Protein AF-A0A3C0L6I1-F1 (afdb_monomer_lite)

Radius of gyration: 17.75 Å; chains: 1; bounding box: 45×24×47 Å

Sequence (98 aa):
GSLDNAIVVDEYRVLNADGLRHDDEFVRHKILDAIGDLYLLGHSILGEFVGYKSGHTENHALRTALLAQPDAWDVITFGDRQKAPSAYSNLGGLDYAS

Secondary structure (DSSP, 8-state):
--TTT---EETTEE--TT--SSTTHHHHHHHHHHHHHHHTTSS---S----SS--HHHHHHHHHHHHT-GGG------SSGGGS-HHHHTGGG-----

pLDDT: mean 70.42, std 15.92, range [37.53, 92.19]

Foldseek 3Di:
DDVVPDQDDDPPDTPDPVGDPDPCVVVVVQVVVLQVLLCVVVDDDDDDDDDDVDDSVNSVVVVVVCVVCVVVDDDDDDPDLCPDPPVRSPPVVPPPDD

Structure (mmCIF, N/CA/C/O backbone):
data_AF-A0A3C0L6I1-F1
#
_entry.id   AF-A0A3C0L6I1-F1
#
loop_
_atom_site.group_PDB
_atom_site.id
_atom_site.type_symbol
_atom_site.label_atom_id
_atom_site.label_alt_id
_atom_site.label_comp_id
_atom_site.label_asym_id
_atom_site.label_entity_id
_atom_site.label_seq_id
_atom_site.pdbx_PDB_ins_code
_atom_site.Cartn_x
_atom_site.Cartn_y
_atom_site.Cartn_z
_atom_site.occupancy
_atom_site.B_iso_or_equiv
_atom_site.auth_seq_id
_atom_site.auth_comp_id
_atom_site.auth_asym_id
_atom_site.auth_atom_id
_atom_site.pdbx_PDB_model_num
ATOM 1 N N . GLY A 1 1 ? 22.476 8.890 -8.804 1.00 41.75 1 GLY A N 1
ATOM 2 C CA . GLY A 1 1 ? 22.408 7.468 -8.424 1.00 41.75 1 GLY A CA 1
ATOM 3 C C . GLY A 1 1 ? 23.689 6.808 -8.873 1.00 41.75 1 GLY A C 1
ATOM 4 O O . GLY A 1 1 ? 24.093 7.064 -9.997 1.00 41.75 1 GLY A O 1
ATOM 5 N N . SER A 1 2 ? 24.352 6.063 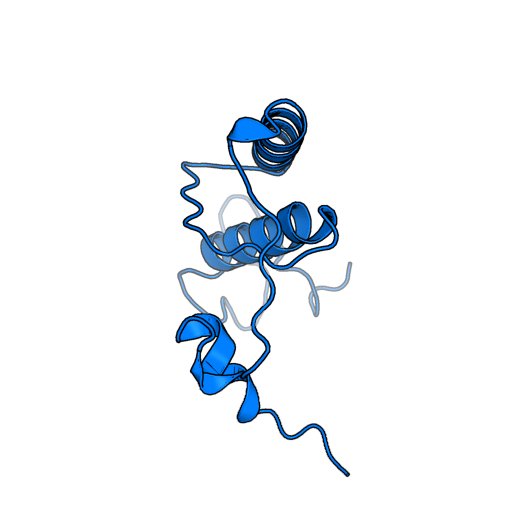-7.988 1.00 38.16 2 SER A N 1
ATOM 6 C CA . SER A 1 2 ? 25.486 5.197 -8.347 1.00 38.16 2 SER A CA 1
ATOM 7 C C . SER A 1 2 ? 24.954 3.856 -8.863 1.00 38.16 2 SER A C 1
ATOM 9 O O . SER A 1 2 ? 23.879 3.433 -8.430 1.00 38.16 2 SER A O 1
ATOM 11 N N . LEU A 1 3 ? 25.725 3.181 -9.721 1.00 44.66 3 LEU A N 1
ATOM 12 C CA . LEU A 1 3 ? 25.500 1.791 -10.148 1.00 44.66 3 LEU A CA 1
ATOM 13 C C . LEU A 1 3 ? 25.484 0.800 -8.966 1.00 44.66 3 LEU A C 1
ATOM 15 O O . LEU A 1 3 ? 24.981 -0.308 -9.105 1.00 44.66 3 LEU A O 1
ATOM 19 N N . ASP A 1 4 ? 25.948 1.220 -7.784 1.00 48.09 4 ASP A N 1
ATOM 20 C CA . ASP A 1 4 ? 25.887 0.416 -6.555 1.00 48.09 4 ASP A CA 1
ATOM 21 C C . ASP A 1 4 ? 24.470 0.302 -5.963 1.00 48.09 4 ASP A C 1
ATOM 23 O O . ASP A 1 4 ? 24.183 -0.643 -5.234 1.00 48.09 4 ASP A O 1
ATOM 27 N N . ASN A 1 5 ? 23.580 1.257 -6.272 1.00 46.31 5 ASN A N 1
ATOM 28 C CA . ASN A 1 5 ? 22.238 1.367 -5.675 1.00 46.31 5 ASN A CA 1
ATOM 29 C C . ASN A 1 5 ? 21.101 1.419 -6.708 1.00 46.31 5 ASN A C 1
ATOM 31 O O . ASN A 1 5 ? 19.941 1.581 -6.331 1.00 46.31 5 ASN A O 1
ATOM 35 N N . ALA A 1 6 ? 21.408 1.333 -8.001 1.00 45.88 6 ALA A N 1
ATOM 36 C CA . ALA A 1 6 ? 20.411 1.393 -9.058 1.00 45.88 6 ALA A CA 1
ATOM 37 C C . ALA A 1 6 ? 20.781 0.426 -10.181 1.00 45.88 6 ALA A C 1
ATOM 39 O O . ALA A 1 6 ? 21.882 0.488 -10.724 1.00 45.88 6 ALA A O 1
ATOM 40 N N . ILE A 1 7 ? 19.838 -0.438 -10.552 1.00 50.97 7 ILE A N 1
ATOM 41 C CA . ILE A 1 7 ? 19.957 -1.263 -11.753 1.00 50.97 7 ILE A CA 1
ATOM 42 C C . ILE A 1 7 ? 19.666 -0.350 -12.934 1.00 50.97 7 ILE A C 1
ATOM 44 O O . ILE A 1 7 ? 18.523 0.045 -13.166 1.00 50.97 7 ILE A O 1
ATOM 48 N N . VAL A 1 8 ? 20.715 0.023 -13.659 1.00 48.81 8 VAL A N 1
ATOM 49 C CA . VAL A 1 8 ? 20.575 0.801 -14.887 1.00 48.81 8 VAL A CA 1
ATOM 50 C C . VAL A 1 8 ? 20.342 -0.180 -16.034 1.00 48.81 8 VAL A C 1
ATOM 52 O O . VAL A 1 8 ? 21.197 -1.013 -16.345 1.00 48.81 8 VAL A O 1
ATOM 55 N N . VAL A 1 9 ? 19.159 -0.100 -16.636 1.00 48.53 9 VAL A N 1
ATOM 56 C CA . VAL A 1 9 ? 18.769 -0.895 -17.806 1.00 48.53 9 VAL A CA 1
ATOM 57 C C . VAL A 1 9 ? 18.760 0.021 -19.019 1.00 48.53 9 VAL A C 1
ATOM 59 O O . VAL A 1 9 ? 18.063 1.033 -19.009 1.00 48.53 9 VAL A O 1
ATOM 62 N N . ASP A 1 10 ? 19.532 -0.333 -20.043 1.00 46.97 10 ASP A N 1
ATOM 63 C CA . ASP A 1 10 ? 19.394 0.219 -21.393 1.00 46.97 10 ASP A CA 1
ATOM 64 C C . ASP A 1 10 ? 18.461 -0.693 -22.212 1.00 46.97 10 ASP A C 1
ATOM 66 O O . ASP A 1 10 ? 18.272 -1.855 -21.842 1.00 46.97 10 ASP A O 1
ATOM 70 N N . GLU A 1 11 ? 17.892 -0.208 -23.320 1.00 48.75 11 GLU A N 1
ATOM 71 C CA . GLU A 1 11 ? 16.803 -0.849 -24.089 1.00 48.75 11 GLU A CA 1
ATOM 72 C C . GLU A 1 11 ? 17.061 -2.315 -24.492 1.00 48.75 11 GLU A C 1
ATOM 74 O O . GLU A 1 11 ? 16.123 -3.029 -24.842 1.00 48.75 11 GLU A O 1
ATOM 79 N N . TYR A 1 12 ? 18.306 -2.796 -24.411 1.00 47.78 12 TYR A N 1
ATOM 80 C CA . TYR A 1 12 ? 18.662 -4.169 -24.760 1.00 47.78 12 TYR A CA 1
ATOM 81 C C . TYR A 1 12 ? 19.600 -4.889 -23.779 1.00 47.78 12 TYR A C 1
ATOM 83 O O . TYR A 1 12 ? 19.848 -6.078 -23.995 1.00 47.78 12 TYR A O 1
ATOM 91 N N . ARG A 1 13 ? 20.151 -4.239 -22.733 1.00 45.59 13 ARG A N 1
ATOM 92 C CA . ARG A 1 13 ? 21.126 -4.867 -21.807 1.00 45.59 13 ARG A CA 1
ATOM 93 C C . ARG A 1 13 ? 21.139 -4.239 -20.406 1.00 45.59 13 ARG A C 1
ATOM 95 O O . ARG A 1 13 ? 21.058 -3.024 -20.249 1.00 45.59 13 ARG A O 1
ATOM 102 N N . VAL A 1 14 ? 21.322 -5.090 -19.393 1.00 53.94 14 VAL A N 1
ATOM 103 C CA . VAL A 1 14 ? 21.647 -4.696 -18.010 1.00 53.94 14 VAL A CA 1
ATOM 104 C C . VAL A 1 14 ? 23.108 -4.234 -17.976 1.00 53.94 14 VAL A C 1
ATOM 106 O O . VAL A 1 14 ? 23.989 -4.981 -18.395 1.00 53.94 14 VAL A O 1
ATOM 109 N N . LEU A 1 15 ? 23.365 -3.002 -17.521 1.00 54.28 15 LEU A N 1
ATOM 110 C CA . LEU A 1 15 ? 24.702 -2.380 -17.539 1.00 54.28 15 LEU A CA 1
ATOM 111 C C . LEU A 1 15 ? 25.571 -2.718 -16.313 1.00 54.28 15 LEU A C 1
ATOM 113 O O . LEU A 1 15 ? 26.731 -2.309 -16.261 1.00 54.28 15 LEU A O 1
ATOM 117 N N . ASN A 1 16 ? 25.047 -3.468 -15.340 1.00 54.09 16 ASN A N 1
ATOM 118 C CA . ASN A 1 16 ? 25.837 -3.924 -14.197 1.00 54.09 16 ASN A CA 1
ATOM 119 C C . ASN A 1 16 ? 26.811 -5.028 -14.627 1.00 54.09 16 ASN A C 1
ATOM 121 O O . ASN A 1 16 ? 26.399 -6.042 -15.191 1.00 54.09 16 ASN A O 1
ATOM 125 N N . ALA A 1 17 ? 28.100 -4.834 -14.329 1.00 52.03 17 ALA A N 1
ATOM 126 C CA . ALA A 1 17 ? 29.178 -5.758 -14.692 1.00 52.03 17 ALA A CA 1
ATOM 127 C C . ALA A 1 17 ? 28.996 -7.175 -14.108 1.00 52.03 17 ALA A C 1
ATOM 129 O O . ALA A 1 17 ? 29.481 -8.136 -14.700 1.00 52.03 17 ALA A O 1
ATOM 130 N N . ASP A 1 18 ? 28.241 -7.298 -13.009 1.00 57.16 18 ASP A N 1
ATOM 131 C CA . ASP A 1 18 ? 27.924 -8.564 -12.333 1.00 57.16 18 ASP A CA 1
ATOM 132 C C . ASP A 1 18 ? 26.571 -9.179 -12.759 1.00 57.16 18 ASP A C 1
ATOM 134 O O . ASP A 1 18 ? 26.175 -10.223 -12.244 1.00 57.16 18 ASP A O 1
ATOM 138 N N . GLY A 1 19 ? 25.848 -8.561 -13.704 1.00 58.59 19 GLY A N 1
ATOM 139 C CA . GLY A 1 19 ? 24.524 -9.018 -14.141 1.00 58.59 19 GLY A CA 1
ATOM 140 C C . GLY A 1 19 ? 23.393 -8.701 -13.151 1.00 58.59 19 GLY A C 1
ATOM 141 O O . GLY A 1 19 ? 23.483 -7.760 -12.360 1.00 58.59 19 GLY A O 1
ATOM 142 N N . LEU A 1 20 ? 22.291 -9.455 -13.239 1.00 56.81 20 LEU A N 1
ATOM 143 C CA . LEU A 1 20 ? 21.172 -9.387 -12.290 1.00 56.81 20 LEU A CA 1
ATOM 144 C C . LEU A 1 20 ? 21.465 -10.278 -11.083 1.00 56.81 20 LEU A C 1
ATOM 146 O O . LEU A 1 20 ? 21.993 -11.379 -11.240 1.00 56.81 20 LEU A O 1
ATOM 150 N N . ARG A 1 21 ? 21.069 -9.848 -9.879 1.00 62.44 21 ARG A N 1
ATOM 151 C CA . ARG A 1 21 ? 21.168 -10.722 -8.696 1.00 62.44 21 ARG A CA 1
ATOM 152 C C . ARG A 1 21 ? 20.158 -11.864 -8.774 1.00 62.44 21 ARG A C 1
ATOM 154 O O . ARG A 1 21 ? 20.421 -12.928 -8.226 1.00 62.44 21 ARG A O 1
ATOM 161 N N . HIS A 1 22 ? 19.010 -11.621 -9.408 1.00 57.12 22 HIS A N 1
ATOM 162 C CA . HIS A 1 22 ? 17.954 -12.596 -9.679 1.00 57.12 22 HIS A CA 1
ATOM 163 C C . HIS A 1 22 ? 17.255 -12.253 -11.006 1.00 57.12 22 HIS A C 1
ATOM 165 O O . HIS A 1 22 ? 17.047 -11.080 -11.307 1.00 57.12 22 HIS A O 1
ATOM 171 N N . ASP A 1 23 ? 16.814 -13.255 -11.769 1.00 59.16 23 ASP A N 1
ATOM 172 C CA . ASP A 1 23 ? 16.121 -13.044 -13.055 1.00 59.16 23 ASP A CA 1
ATOM 173 C C . ASP A 1 23 ? 14.795 -12.257 -12.919 1.00 59.16 23 ASP A C 1
ATOM 175 O O . ASP A 1 23 ? 14.303 -11.675 -13.885 1.00 59.16 23 ASP A O 1
ATOM 179 N N . ASP A 1 24 ? 14.218 -12.207 -11.712 1.00 64.06 24 ASP A N 1
ATOM 180 C CA . ASP A 1 24 ? 12.950 -11.547 -11.371 1.00 64.06 24 ASP A CA 1
ATOM 181 C C . ASP A 1 24 ? 13.123 -10.197 -10.634 1.00 64.06 24 ASP A C 1
ATOM 183 O O . ASP A 1 24 ? 12.155 -9.649 -10.094 1.00 64.06 24 ASP A O 1
ATOM 187 N N . GLU A 1 25 ? 14.333 -9.626 -10.622 1.00 66.81 25 GLU A N 1
ATOM 188 C CA . GLU A 1 25 ? 14.687 -8.438 -9.826 1.00 66.81 25 GLU A CA 1
ATOM 189 C C . GLU A 1 25 ? 13.804 -7.210 -10.131 1.00 66.81 25 GLU A C 1
ATOM 191 O O . GLU A 1 25 ? 13.417 -6.478 -9.218 1.00 66.81 25 GLU A O 1
ATOM 196 N N . PHE A 1 26 ? 13.367 -7.039 -11.384 1.00 67.12 26 PHE A N 1
ATOM 197 C CA . PHE A 1 26 ? 12.434 -5.971 -11.773 1.00 67.12 26 PHE A CA 1
ATOM 198 C C . PHE A 1 26 ? 11.065 -6.086 -11.101 1.00 67.12 26 PHE A C 1
ATOM 200 O O . PHE A 1 26 ? 10.492 -5.086 -10.667 1.00 67.12 26 PHE A O 1
ATOM 207 N N . VAL A 1 27 ? 10.532 -7.305 -11.003 1.00 72.69 27 VAL A N 1
ATOM 208 C CA . VAL A 1 27 ? 9.227 -7.554 -10.379 1.00 72.69 27 VAL A CA 1
ATOM 209 C C . VAL A 1 27 ? 9.344 -7.405 -8.865 1.00 72.69 27 VAL A C 1
ATOM 211 O O . VAL A 1 27 ? 8.480 -6.790 -8.241 1.00 72.69 27 VAL A O 1
ATOM 214 N N . ARG A 1 28 ? 10.445 -7.884 -8.274 1.00 70.88 28 ARG A N 1
ATOM 215 C CA . ARG A 1 28 ? 10.729 -7.699 -6.843 1.00 70.88 28 ARG A CA 1
ATOM 216 C C . ARG A 1 28 ? 10.820 -6.229 -6.457 1.00 70.88 28 ARG A C 1
ATOM 218 O O . ARG A 1 28 ? 10.286 -5.855 -5.417 1.00 70.88 28 ARG A O 1
ATOM 225 N N . HIS A 1 29 ? 11.435 -5.395 -7.296 1.00 73.94 29 HIS A N 1
ATOM 226 C CA . HIS A 1 29 ? 11.491 -3.953 -7.061 1.00 73.94 29 HIS A CA 1
ATOM 227 C C . HIS A 1 29 ? 10.092 -3.327 -7.051 1.00 73.94 29 HIS A C 1
ATOM 229 O O . HIS A 1 29 ? 9.773 -2.571 -6.144 1.00 73.94 29 HIS A O 1
ATOM 235 N N . LYS A 1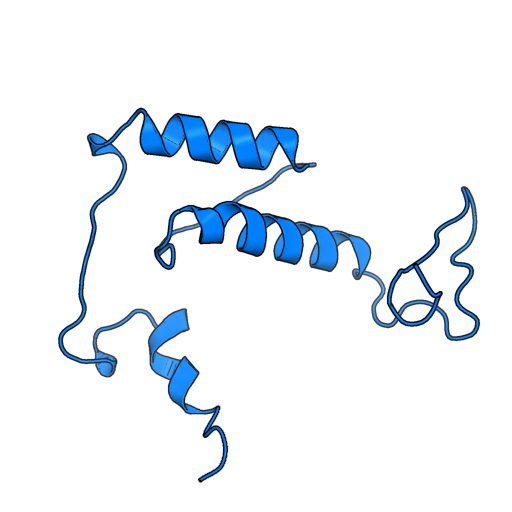 30 ? 9.205 -3.727 -7.973 1.00 72.69 30 LYS A N 1
ATOM 236 C CA . LYS A 1 30 ? 7.807 -3.257 -7.981 1.00 72.69 30 LYS A CA 1
ATOM 237 C C . LYS A 1 30 ? 7.006 -3.695 -6.761 1.00 72.69 30 LYS A C 1
ATOM 239 O O . LYS A 1 30 ? 6.175 -2.931 -6.276 1.00 72.69 30 LYS A O 1
ATOM 244 N N . ILE A 1 31 ? 7.258 -4.899 -6.253 1.00 77.62 31 ILE A N 1
ATOM 245 C CA . ILE A 1 31 ? 6.655 -5.364 -4.999 1.00 77.62 31 ILE A CA 1
ATOM 246 C C . ILE A 1 31 ? 7.181 -4.533 -3.821 1.00 77.62 31 ILE A C 1
ATOM 248 O O . ILE A 1 31 ? 6.396 -4.121 -2.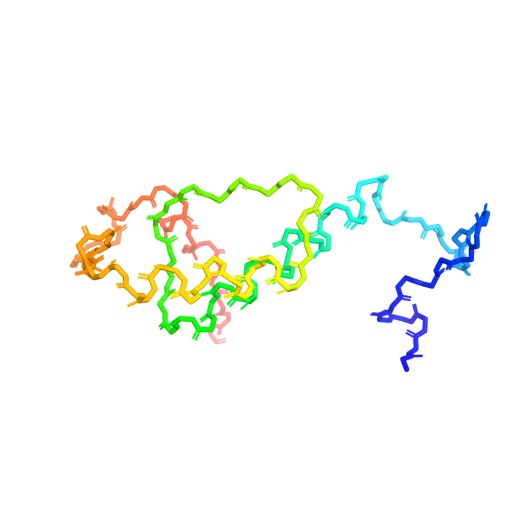971 1.00 77.62 31 ILE A O 1
ATOM 252 N N . LEU A 1 32 ? 8.486 -4.246 -3.783 1.00 79.25 32 LEU A N 1
ATOM 253 C CA . LEU A 1 32 ? 9.098 -3.420 -2.740 1.00 79.25 32 LEU A CA 1
ATOM 254 C C . LEU A 1 32 ? 8.567 -1.977 -2.763 1.00 79.25 32 LEU A C 1
ATOM 256 O O . LEU A 1 32 ? 8.225 -1.445 -1.709 1.00 79.25 32 LEU A O 1
ATOM 260 N N . ASP A 1 33 ? 8.426 -1.387 -3.952 1.00 78.12 33 ASP A N 1
ATOM 261 C CA . ASP A 1 33 ? 7.806 -0.074 -4.160 1.00 78.12 33 ASP A CA 1
ATOM 262 C C . ASP A 1 33 ? 6.363 -0.060 -3.644 1.00 78.12 33 ASP A C 1
ATOM 264 O O . ASP A 1 33 ? 5.980 0.837 -2.897 1.00 78.12 33 ASP A O 1
ATOM 268 N N . ALA A 1 34 ? 5.569 -1.082 -3.984 1.00 76.31 34 ALA A N 1
ATOM 269 C CA . ALA A 1 34 ? 4.186 -1.194 -3.530 1.00 76.31 34 ALA A CA 1
ATOM 270 C C . ALA A 1 34 ? 4.085 -1.319 -2.003 1.00 76.31 34 ALA A C 1
ATOM 272 O O . ALA A 1 34 ? 3.249 -0.657 -1.394 1.00 76.31 34 ALA A O 1
ATOM 273 N N . ILE A 1 35 ? 4.957 -2.113 -1.370 1.00 80.31 35 ILE A N 1
ATOM 274 C CA . ILE A 1 35 ? 5.028 -2.202 0.095 1.00 80.31 35 ILE A CA 1
ATOM 275 C C . ILE A 1 35 ? 5.355 -0.829 0.694 1.00 80.31 35 ILE A C 1
ATOM 277 O O . ILE A 1 35 ? 4.688 -0.414 1.640 1.00 80.31 35 ILE A O 1
ATOM 281 N N . GLY A 1 36 ? 6.335 -0.111 0.139 1.00 79.56 36 GLY A N 1
ATOM 282 C CA . GLY A 1 36 ? 6.705 1.231 0.592 1.00 79.56 36 GLY A CA 1
ATOM 283 C C . GLY A 1 36 ? 5.563 2.243 0.460 1.00 79.56 36 GLY A C 1
ATOM 284 O O . GLY A 1 36 ? 5.225 2.921 1.431 1.00 79.56 36 GLY A O 1
ATOM 285 N N . ASP A 1 37 ? 4.926 2.298 -0.711 1.00 78.69 37 ASP A N 1
ATOM 286 C CA . ASP A 1 37 ? 3.808 3.199 -1.017 1.00 78.69 37 ASP A CA 1
ATOM 287 C C . ASP A 1 37 ? 2.604 2.959 -0.091 1.00 78.69 37 ASP A C 1
ATOM 289 O O . ASP A 1 37 ? 1.945 3.907 0.354 1.00 78.69 37 ASP A O 1
ATOM 293 N N . LEU A 1 38 ? 2.328 1.689 0.216 1.00 78.69 38 LEU A N 1
ATOM 294 C CA . LEU A 1 38 ? 1.258 1.266 1.116 1.00 78.69 38 LEU A CA 1
ATOM 295 C C . LEU A 1 38 ? 1.597 1.530 2.588 1.00 78.69 38 LEU A C 1
ATOM 297 O O . LEU A 1 38 ? 0.713 1.905 3.357 1.00 78.69 38 LEU A O 1
ATOM 301 N N . TYR A 1 39 ? 2.868 1.419 2.984 1.00 80.06 39 TYR A N 1
ATOM 302 C CA . TYR A 1 39 ? 3.304 1.703 4.355 1.00 80.06 39 TYR A CA 1
ATOM 303 C C . TYR A 1 39 ? 3.160 3.185 4.737 1.00 80.06 39 TYR A C 1
ATOM 305 O O . TYR A 1 39 ? 3.067 3.520 5.919 1.00 80.06 39 TYR A O 1
ATOM 313 N N . LEU A 1 40 ? 3.039 4.087 3.754 1.00 77.19 40 LEU A N 1
ATOM 314 C CA . LEU A 1 40 ? 2.700 5.497 3.987 1.00 77.19 40 LEU A CA 1
ATOM 315 C C . LEU A 1 40 ? 1.313 5.705 4.623 1.00 77.19 40 LEU A C 1
ATOM 317 O O . LEU A 1 40 ? 1.018 6.813 5.064 1.00 77.19 40 LEU A O 1
ATOM 321 N N . LEU A 1 41 ? 0.471 4.667 4.708 1.00 78.44 41 LEU A N 1
ATOM 322 C CA . LEU A 1 41 ? -0.764 4.680 5.502 1.00 78.44 41 LEU A CA 1
ATOM 323 C C . LEU A 1 41 ? -0.511 4.742 7.020 1.00 78.44 41 LEU A C 1
ATOM 325 O O . LEU A 1 41 ? -1.446 4.977 7.781 1.00 78.44 41 LEU A O 1
ATOM 329 N N . GLY A 1 42 ? 0.731 4.538 7.472 1.00 81.06 42 GLY A N 1
ATOM 330 C CA . GLY A 1 42 ? 1.123 4.628 8.883 1.00 81.06 42 GLY A CA 1
ATOM 331 C C . GLY A 1 42 ? 0.880 3.355 9.698 1.00 81.06 42 GLY A C 1
ATOM 332 O O . GLY A 1 42 ? 1.235 3.307 10.875 1.00 81.06 42 GLY A O 1
ATOM 333 N N . HIS A 1 43 ? 0.326 2.311 9.079 1.00 83.69 43 HIS A N 1
ATOM 334 C CA . HIS A 1 43 ? 0.070 1.013 9.697 1.00 83.69 43 HIS A CA 1
ATOM 335 C C . HIS A 1 43 ? 0.472 -0.126 8.756 1.00 83.69 43 HIS A C 1
ATOM 337 O O . HIS A 1 43 ? 0.366 -0.009 7.535 1.00 83.69 43 HIS A O 1
ATOM 343 N N . SER A 1 44 ? 0.900 -1.252 9.330 1.00 83.75 44 SER A N 1
ATOM 344 C CA . SER A 1 44 ? 1.076 -2.494 8.575 1.00 83.75 44 SER A CA 1
ATOM 345 C C . SER A 1 44 ? -0.273 -2.989 8.060 1.00 83.75 44 SER A C 1
ATOM 347 O O . SER A 1 44 ? -1.234 -3.075 8.824 1.00 83.75 44 SER A O 1
ATOM 349 N N . ILE A 1 45 ? -0.334 -3.352 6.781 1.00 84.38 45 ILE A N 1
ATOM 350 C CA . ILE A 1 45 ? -1.552 -3.880 6.166 1.00 84.38 45 ILE A CA 1
ATOM 351 C C . ILE A 1 45 ? -1.637 -5.381 6.409 1.00 84.38 45 ILE A C 1
ATOM 353 O O . ILE A 1 45 ? -0.760 -6.134 5.994 1.00 84.38 45 ILE A O 1
ATOM 357 N N . LEU A 1 46 ? -2.738 -5.823 7.010 1.00 85.19 46 LEU A N 1
ATOM 358 C CA . LEU A 1 46 ? -3.143 -7.218 6.957 1.00 85.19 46 LEU A CA 1
ATOM 359 C C . LEU A 1 46 ? -4.159 -7.402 5.829 1.00 85.19 46 LEU A C 1
ATOM 361 O O . LEU A 1 46 ? -5.327 -7.060 5.979 1.00 85.19 46 LEU A O 1
ATOM 365 N N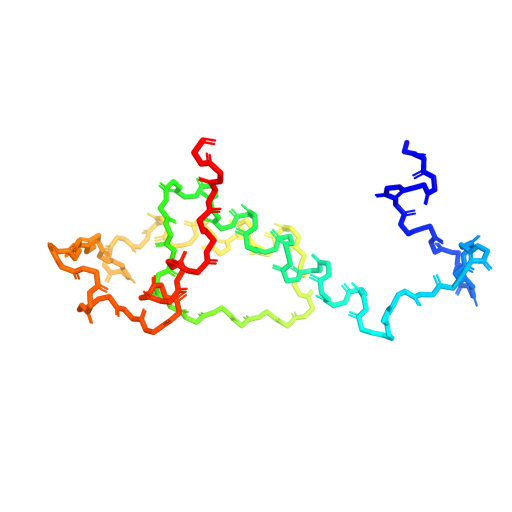 . GLY A 1 47 ? -3.707 -7.940 4.702 1.00 84.31 47 GLY A N 1
ATOM 366 C CA . GLY A 1 47 ? -4.540 -8.146 3.524 1.00 84.31 47 GLY A CA 1
ATOM 367 C C . GLY A 1 47 ? -3.735 -8.698 2.356 1.00 84.31 47 GLY A C 1
ATOM 368 O O . GLY A 1 47 ? -2.554 -9.015 2.497 1.00 84.31 47 GLY A O 1
ATOM 369 N N . GLU A 1 48 ? -4.380 -8.801 1.200 1.00 85.38 48 GLU A N 1
ATOM 370 C CA . GLU A 1 48 ? -3.753 -9.235 -0.045 1.00 85.38 48 GLU A CA 1
ATOM 371 C C . GLU A 1 48 ? -3.655 -8.053 -1.016 1.00 85.38 48 GLU A C 1
ATOM 373 O O . GLU A 1 48 ? -4.644 -7.366 -1.271 1.00 85.38 48 GLU A O 1
ATOM 378 N N . PHE A 1 49 ? -2.459 -7.814 -1.561 1.00 83.50 49 PHE A N 1
ATOM 379 C CA . PHE A 1 49 ? -2.241 -6.845 -2.633 1.00 83.50 49 PHE A CA 1
ATOM 3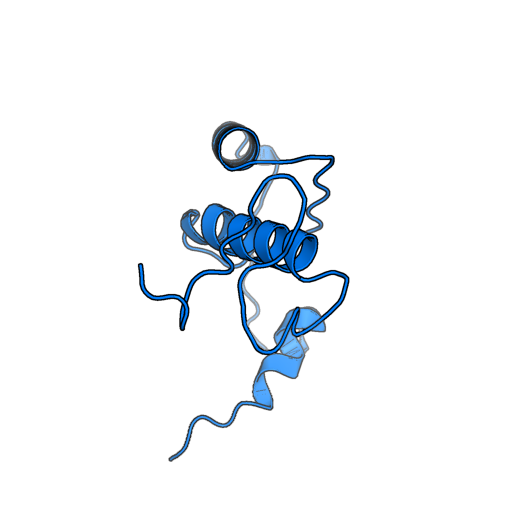80 C C . PHE A 1 49 ? -1.990 -7.586 -3.945 1.00 83.50 49 PHE A C 1
ATOM 382 O O . PHE A 1 49 ? -1.041 -8.363 -4.053 1.00 83.50 49 PHE A O 1
ATOM 389 N N . VAL A 1 50 ? -2.809 -7.299 -4.956 1.00 81.69 50 VAL A N 1
ATOM 390 C CA . VAL A 1 50 ? -2.663 -7.852 -6.305 1.00 81.69 50 VAL A CA 1
ATOM 391 C C . VAL A 1 50 ? -2.510 -6.699 -7.290 1.00 81.69 50 VAL A C 1
ATOM 393 O O . VAL A 1 50 ? -3.446 -5.937 -7.519 1.00 81.69 50 VAL A O 1
ATOM 396 N N . GLY A 1 51 ? -1.322 -6.575 -7.882 1.00 80.31 51 GLY A N 1
ATOM 397 C CA . GLY A 1 51 ? -1.015 -5.556 -8.885 1.00 80.31 51 GLY A CA 1
ATOM 398 C C . GLY A 1 51 ? -0.763 -6.172 -10.258 1.00 80.31 51 GLY A C 1
ATOM 399 O O . GLY A 1 51 ? 0.139 -6.993 -10.413 1.00 80.31 51 GLY A O 1
ATOM 400 N N . TYR A 1 52 ? -1.506 -5.744 -11.281 1.00 79.25 52 TYR A N 1
ATOM 401 C CA . TYR A 1 52 ? -1.245 -6.116 -12.675 1.00 79.25 52 TYR A CA 1
ATOM 402 C C . TYR A 1 52 ? -0.625 -4.934 -13.423 1.00 79.25 52 TYR A C 1
ATOM 404 O O . TYR A 1 52 ? -1.301 -3.939 -13.672 1.00 79.25 52 TYR A O 1
ATOM 412 N N . LYS A 1 53 ? 0.670 -5.033 -13.764 1.00 76.12 53 LYS A N 1
ATOM 413 C CA . LYS A 1 53 ? 1.459 -3.940 -14.377 1.00 76.12 53 LYS A CA 1
ATOM 414 C C . LYS A 1 53 ? 1.369 -2.612 -13.592 1.00 76.12 53 LYS A C 1
ATOM 416 O O . LYS A 1 53 ? 1.407 -1.544 -14.194 1.00 76.12 53 LYS A O 1
ATOM 421 N N . SER A 1 54 ? 1.247 -2.698 -12.265 1.00 68.31 54 SER A N 1
ATOM 422 C CA . SER A 1 54 ? 1.059 -1.546 -11.373 1.00 68.31 54 SER A CA 1
ATOM 423 C C . SER A 1 54 ? 2.321 -0.684 -11.278 1.00 68.31 54 SER A C 1
ATOM 425 O O . SER A 1 54 ? 3.428 -1.213 -11.132 1.00 68.31 54 SER A O 1
ATOM 427 N N . GLY A 1 55 ? 2.158 0.637 -11.341 1.00 73.62 55 GLY A N 1
ATOM 428 C CA . GLY A 1 55 ? 3.179 1.634 -11.033 1.00 73.62 55 GLY A CA 1
ATOM 429 C C . GLY A 1 55 ? 2.801 2.488 -9.818 1.00 73.62 55 GLY A C 1
ATOM 430 O O . GLY A 1 55 ? 1.833 2.219 -9.108 1.00 73.62 55 GLY A O 1
ATOM 431 N N . HIS A 1 56 ? 3.574 3.550 -9.573 1.00 73.38 56 HIS A N 1
ATOM 432 C CA . HIS A 1 56 ? 3.338 4.451 -8.437 1.00 73.38 56 HIS A CA 1
ATOM 433 C C . HIS A 1 56 ? 1.985 5.175 -8.523 1.00 73.38 56 HIS A C 1
ATOM 435 O O . HIS A 1 56 ? 1.365 5.455 -7.499 1.00 73.38 56 HIS A O 1
ATOM 441 N N . THR A 1 57 ? 1.502 5.473 -9.733 1.00 78.88 57 THR A N 1
ATOM 442 C CA . THR A 1 57 ? 0.213 6.146 -9.936 1.00 78.88 57 THR A CA 1
ATOM 443 C C . THR A 1 57 ? -0.950 5.262 -9.494 1.00 78.88 57 THR A C 1
ATOM 445 O O . THR A 1 57 ? -1.838 5.727 -8.781 1.00 78.88 57 THR A O 1
ATOM 448 N N . GLU A 1 58 ? -0.926 3.983 -9.861 1.00 82.88 58 GLU A N 1
ATOM 449 C CA . GLU A 1 58 ? -1.948 3.005 -9.492 1.00 82.88 58 GLU A CA 1
ATOM 450 C C . GLU A 1 58 ? -1.907 2.701 -7.990 1.00 82.88 58 GLU A C 1
ATOM 452 O O . GLU A 1 58 ? -2.954 2.694 -7.343 1.00 82.88 58 GLU A O 1
ATOM 457 N N . ASN A 1 59 ? -0.711 2.548 -7.409 1.00 80.50 59 ASN A N 1
ATOM 458 C CA . ASN A 1 59 ? -0.545 2.366 -5.962 1.00 80.50 59 ASN A CA 1
ATOM 459 C C . ASN A 1 59 ? -1.100 3.569 -5.179 1.00 80.50 59 ASN A C 1
ATOM 461 O O . ASN A 1 59 ? -1.812 3.405 -4.185 1.00 80.50 59 ASN A O 1
ATOM 465 N N . HIS A 1 60 ? -0.828 4.790 -5.649 1.00 82.38 60 HIS A N 1
ATOM 466 C CA . HIS A 1 60 ? -1.372 6.006 -5.055 1.00 82.38 60 HIS A CA 1
ATOM 467 C C . HIS A 1 60 ? -2.902 6.063 -5.167 1.00 82.38 60 HIS A C 1
ATOM 469 O O . HIS A 1 60 ? -3.578 6.390 -4.191 1.00 82.38 60 HIS A O 1
ATOM 475 N N . ALA A 1 61 ? -3.461 5.736 -6.335 1.00 84.50 61 ALA A N 1
ATOM 476 C CA . ALA A 1 61 ? -4.906 5.707 -6.546 1.00 84.50 61 ALA A CA 1
ATOM 477 C C . ALA A 1 61 ? -5.596 4.681 -5.636 1.00 84.50 61 ALA A C 1
ATOM 479 O O . ALA A 1 61 ? -6.612 5.007 -5.020 1.00 84.50 61 ALA A O 1
ATOM 480 N N . LEU A 1 62 ? -5.014 3.485 -5.485 1.00 86.25 62 LEU A N 1
ATOM 481 C CA . LEU A 1 62 ? -5.487 2.469 -4.545 1.00 86.25 62 LEU A CA 1
ATOM 482 C C . LEU A 1 62 ? -5.499 3.008 -3.113 1.00 86.25 62 LEU A C 1
ATOM 484 O O . LEU A 1 62 ? -6.502 2.882 -2.414 1.00 86.25 62 LEU A O 1
ATOM 488 N N . ARG A 1 63 ? -4.413 3.661 -2.688 1.00 83.94 63 ARG A N 1
ATOM 489 C CA . ARG A 1 63 ? -4.319 4.267 -1.357 1.00 83.94 63 ARG A CA 1
ATOM 490 C C . ARG A 1 63 ? -5.411 5.312 -1.130 1.00 83.94 63 ARG A C 1
ATOM 492 O O . ARG A 1 63 ? -6.063 5.306 -0.090 1.00 83.94 63 ARG A O 1
ATOM 499 N N . THR A 1 64 ? -5.625 6.204 -2.096 1.00 85.75 64 THR A N 1
ATOM 500 C CA . THR A 1 64 ? -6.687 7.215 -2.019 1.00 85.75 64 THR A CA 1
ATOM 501 C C . THR A 1 64 ? -8.071 6.569 -1.956 1.00 85.75 64 THR A C 1
ATOM 503 O O . THR A 1 64 ? -8.892 6.993 -1.146 1.00 85.75 64 THR A O 1
ATOM 506 N N . ALA A 1 65 ? -8.325 5.531 -2.755 1.00 88.50 65 ALA A N 1
ATOM 507 C CA . ALA A 1 65 ? -9.599 4.816 -2.762 1.00 88.50 65 ALA A CA 1
ATOM 508 C C . ALA A 1 65 ? -9.872 4.074 -1.444 1.00 88.50 65 ALA A C 1
ATOM 510 O O . ALA A 1 65 ? -11.014 4.068 -0.988 1.00 88.50 65 ALA A O 1
ATOM 511 N N . LEU A 1 66 ? -8.839 3.492 -0.826 1.00 87.00 66 LEU A N 1
ATOM 512 C CA . LEU A 1 66 ? -8.932 2.821 0.472 1.00 87.00 66 LEU A CA 1
ATOM 513 C C . LEU A 1 66 ? -9.251 3.816 1.595 1.00 87.00 66 LEU A C 1
ATOM 515 O O . LEU A 1 66 ? -10.142 3.583 2.403 1.00 87.00 66 LEU A O 1
ATOM 519 N N . LEU A 1 67 ? -8.570 4.966 1.618 1.00 85.38 67 LEU A N 1
ATOM 520 C CA . LEU A 1 67 ? -8.838 6.019 2.604 1.00 85.38 67 LEU A CA 1
ATOM 521 C C . LEU A 1 67 ? -10.223 6.657 2.429 1.00 85.38 67 LEU A C 1
ATOM 523 O O . LEU A 1 67 ? -10.822 7.100 3.406 1.00 85.38 67 LEU A O 1
ATOM 527 N N . ALA A 1 68 ? -10.736 6.702 1.198 1.00 90.50 68 ALA A N 1
ATOM 528 C CA . ALA A 1 68 ? -12.069 7.216 0.894 1.00 90.50 68 ALA A CA 1
ATOM 529 C C . ALA A 1 68 ? -13.209 6.253 1.280 1.00 90.50 68 ALA A C 1
ATOM 531 O O . ALA A 1 68 ? -14.363 6.678 1.291 1.00 90.50 68 ALA A O 1
ATOM 532 N N . GLN A 1 69 ? -12.900 4.992 1.606 1.00 91.94 69 GLN A N 1
ATOM 533 C CA . GLN A 1 69 ? -13.860 3.953 1.999 1.00 91.94 69 GLN A CA 1
ATOM 534 C C . GLN A 1 69 ? -13.515 3.412 3.398 1.00 91.94 69 GLN A C 1
ATOM 536 O O . GLN A 1 69 ? -12.893 2.355 3.515 1.00 91.94 69 GLN A O 1
ATOM 541 N N . PRO A 1 70 ? -13.870 4.132 4.481 1.00 88.00 70 PRO A N 1
ATOM 542 C CA . PRO A 1 70 ? -13.566 3.711 5.852 1.00 88.00 70 PRO A CA 1
ATOM 543 C C . PRO A 1 70 ? -14.254 2.409 6.277 1.00 88.00 70 PRO A C 1
ATOM 545 O O . PRO A 1 70 ? -13.852 1.805 7.257 1.00 88.00 70 PRO A O 1
ATOM 548 N N . ASP A 1 71 ? -15.297 1.989 5.566 1.00 92.19 71 ASP A N 1
ATOM 549 C CA . ASP A 1 71 ? -15.995 0.716 5.749 1.00 92.19 71 ASP A CA 1
ATOM 550 C C . ASP A 1 71 ? -15.264 -0.476 5.106 1.00 92.19 71 ASP A C 1
ATOM 552 O O . ASP A 1 71 ? -15.627 -1.626 5.349 1.00 92.19 71 ASP A O 1
ATOM 556 N N . ALA A 1 72 ? -14.224 -0.220 4.305 1.00 89.44 72 ALA A N 1
ATOM 557 C CA . ALA A 1 72 ? -13.415 -1.250 3.661 1.00 89.44 72 ALA A CA 1
ATOM 558 C C . ALA A 1 72 ? -12.232 -1.739 4.522 1.00 89.44 72 ALA A C 1
ATOM 560 O O . ALA A 1 72 ? -11.511 -2.643 4.092 1.00 89.44 72 ALA A O 1
ATOM 561 N N . TRP A 1 73 ? -11.991 -1.155 5.703 1.00 90.19 73 TRP A N 1
ATOM 562 C CA . TRP A 1 73 ? -10.878 -1.533 6.576 1.00 90.19 73 TRP A CA 1
ATOM 563 C C . TRP A 1 73 ? -11.164 -1.270 8.057 1.00 90.19 73 TRP A C 1
ATOM 565 O O . TRP A 1 73 ? -11.920 -0.375 8.410 1.00 90.19 73 TRP A O 1
ATOM 575 N N . ASP A 1 74 ? -10.477 -2.015 8.924 1.00 89.88 74 ASP A N 1
ATOM 576 C CA . ASP A 1 74 ? -10.510 -1.835 10.375 1.00 89.88 74 ASP A CA 1
ATOM 577 C C . ASP A 1 74 ? -9.086 -1.768 10.940 1.00 89.88 74 ASP A C 1
ATOM 579 O O . ASP A 1 74 ? -8.199 -2.521 10.522 1.00 89.88 74 ASP A O 1
ATOM 583 N N . VAL A 1 75 ? -8.859 -0.906 11.942 1.00 89.56 75 VAL A N 1
ATOM 584 C CA . VAL A 1 75 ? -7.626 -0.970 12.743 1.00 89.56 75 VAL A CA 1
ATOM 585 C C . VAL A 1 75 ? -7.786 -2.046 13.805 1.00 89.56 75 VAL A C 1
ATOM 587 O O . VAL A 1 75 ? -8.541 -1.891 14.765 1.00 89.56 75 VAL A O 1
ATOM 590 N N . ILE A 1 76 ? -7.011 -3.116 13.669 1.00 89.25 76 ILE A N 1
ATOM 591 C CA . ILE A 1 76 ? -6.947 -4.191 14.656 1.00 89.25 76 ILE A CA 1
ATOM 592 C C . ILE A 1 76 ? -5.630 -4.145 15.428 1.00 89.25 76 ILE A C 1
ATOM 594 O O . ILE A 1 76 ? -4.587 -3.751 14.907 1.00 89.25 76 ILE A O 1
ATOM 598 N N . THR A 1 77 ? -5.671 -4.583 16.684 1.00 87.25 77 THR A N 1
ATOM 599 C CA . THR A 1 77 ? -4.476 -4.764 17.511 1.00 87.25 77 THR A CA 1
ATOM 600 C C . THR A 1 77 ? -4.445 -6.179 18.071 1.00 87.25 77 THR A C 1
ATOM 602 O O . THR A 1 77 ? -5.474 -6.752 18.428 1.00 87.25 77 THR A O 1
ATOM 605 N N . PHE A 1 78 ? -3.250 -6.759 18.146 1.00 84.62 78 PHE A N 1
ATOM 606 C CA . PHE A 1 78 ? -3.038 -8.073 18.742 1.00 84.62 78 PHE A CA 1
ATOM 607 C C . PHE A 1 78 ? -2.336 -7.883 20.086 1.00 84.62 78 PHE A C 1
ATOM 609 O O . PHE A 1 78 ? -1.173 -7.496 20.127 1.00 84.62 78 PHE A O 1
ATOM 616 N N . GLY A 1 79 ? -3.038 -8.157 21.189 1.00 81.75 79 GLY A N 1
ATOM 617 C CA . GLY A 1 79 ? -2.451 -8.099 22.537 1.00 81.75 79 GLY A CA 1
ATOM 618 C C . GLY A 1 79 ? -1.435 -9.213 22.822 1.00 81.75 79 GLY A C 1
ATOM 619 O O . GLY A 1 79 ? -0.700 -9.142 23.799 1.00 81.75 79 GLY A O 1
ATOM 620 N N . ASP A 1 80 ? -1.391 -10.233 21.964 1.00 81.88 80 ASP A N 1
ATOM 621 C CA . ASP A 1 80 ? -0.431 -11.332 22.003 1.00 81.88 80 ASP A CA 1
ATOM 622 C C . ASP A 1 80 ? 0.104 -11.576 20.589 1.00 81.88 80 ASP A C 1
ATOM 624 O O . ASP A 1 80 ? -0.666 -11.781 19.646 1.00 81.88 80 ASP A O 1
ATOM 628 N N . ARG A 1 81 ? 1.431 -11.573 20.447 1.00 74.50 81 ARG A N 1
ATOM 629 C CA . ARG A 1 81 ? 2.129 -11.767 19.172 1.00 74.50 81 ARG A CA 1
ATOM 630 C C . ARG A 1 81 ? 1.835 -13.128 18.542 1.00 74.50 81 ARG A C 1
ATOM 632 O O . ARG A 1 81 ? 1.818 -13.221 17.319 1.00 74.50 81 ARG A O 1
ATOM 639 N N . GLN A 1 82 ? 1.564 -14.163 19.339 1.00 77.88 82 GLN A N 1
ATOM 640 C CA . GLN A 1 82 ? 1.207 -15.485 18.809 1.00 77.88 82 GLN A CA 1
ATOM 641 C C . GLN A 1 82 ? -0.175 -15.514 18.148 1.00 77.88 82 GLN A C 1
ATOM 643 O O . GLN A 1 82 ? -0.457 -16.413 17.361 1.00 77.88 82 GLN A O 1
ATOM 648 N N . LYS A 1 83 ? -1.030 -14.528 18.442 1.00 78.75 83 LYS A N 1
ATOM 649 C CA . LYS A 1 83 ? -2.346 -14.373 17.807 1.00 78.75 83 LYS A CA 1
ATOM 650 C C . LYS A 1 83 ? -2.288 -13.546 16.524 1.00 78.75 83 LYS A C 1
ATOM 652 O O . LYS A 1 83 ? -3.288 -13.482 15.814 1.00 78.75 83 LYS A O 1
ATOM 657 N N . ALA A 1 84 ? -1.153 -12.905 16.239 1.00 80.25 84 ALA A N 1
ATOM 658 C CA . ALA A 1 84 ? -0.952 -12.214 14.978 1.00 80.25 84 ALA A CA 1
ATOM 659 C C . ALA A 1 84 ? -0.833 -13.233 13.824 1.00 80.25 84 ALA A C 1
ATOM 661 O O . ALA A 1 84 ? -0.374 -14.357 14.037 1.00 80.25 84 ALA A O 1
ATOM 662 N N . PRO A 1 85 ? -1.205 -12.853 12.592 1.00 80.94 85 PRO A N 1
ATOM 663 C CA . PRO A 1 85 ? -1.027 -13.685 11.404 1.00 80.94 85 PRO A CA 1
ATOM 664 C C . PRO A 1 85 ? 0.416 -14.170 11.254 1.00 80.94 85 PRO A C 1
ATOM 666 O O . PRO A 1 85 ? 1.346 -13.457 11.628 1.00 80.94 85 PRO A O 1
ATOM 669 N N . SER A 1 86 ? 0.616 -15.345 10.649 1.00 76.44 86 SER A N 1
ATOM 670 C CA . SER A 1 86 ? 1.934 -15.996 10.544 1.00 76.44 86 SER A CA 1
ATOM 671 C C . SER A 1 86 ? 3.014 -15.120 9.896 1.00 76.44 86 SER A C 1
ATOM 673 O O . SER A 1 86 ? 4.178 -15.160 10.298 1.00 76.44 86 SER A O 1
ATOM 675 N N . ALA A 1 87 ? 2.610 -14.273 8.942 1.00 73.81 87 ALA A N 1
ATOM 676 C CA . ALA A 1 87 ? 3.462 -13.270 8.303 1.00 73.81 87 ALA A CA 1
ATOM 677 C C . ALA A 1 87 ? 4.086 -12.276 9.306 1.00 73.81 87 ALA A C 1
ATOM 679 O O . ALA A 1 87 ? 5.180 -11.772 9.071 1.00 73.81 87 ALA A O 1
ATOM 680 N N . TYR A 1 88 ? 3.423 -12.033 10.440 1.00 73.56 88 TYR A N 1
ATOM 681 C CA . TYR A 1 88 ? 3.855 -11.112 11.493 1.00 73.56 88 TYR A CA 1
ATOM 682 C C . TYR A 1 88 ? 4.271 -11.816 12.797 1.00 73.56 88 TYR A C 1
ATOM 684 O O . TYR A 1 88 ? 5.102 -11.285 13.542 1.00 73.56 88 TYR A O 1
ATOM 692 N N . SER A 1 89 ? 3.761 -13.023 13.074 1.00 66.38 89 SER A N 1
ATOM 693 C CA . SER A 1 89 ? 4.121 -13.797 14.272 1.00 66.38 89 SER A CA 1
ATOM 694 C C . SER A 1 89 ? 5.603 -14.188 14.276 1.00 66.38 89 SER A C 1
ATOM 696 O O . SER A 1 89 ? 6.238 -14.177 15.329 1.00 66.38 89 SER A O 1
ATOM 698 N N . ASN A 1 90 ? 6.175 -14.451 13.094 1.00 62.41 90 ASN A N 1
ATOM 699 C CA . ASN A 1 90 ? 7.544 -14.952 12.920 1.00 62.41 90 ASN A CA 1
ATOM 700 C C . ASN A 1 90 ? 8.598 -13.858 12.686 1.00 62.41 90 ASN A C 1
AT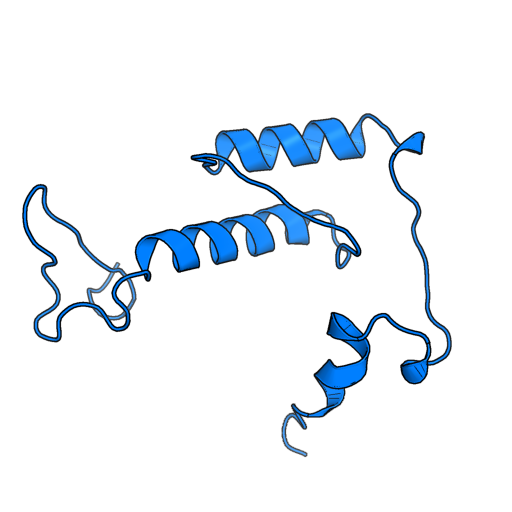OM 702 O O . ASN A 1 90 ? 9.781 -14.166 12.559 1.00 62.41 90 ASN A O 1
ATOM 706 N N . LEU A 1 91 ? 8.218 -12.574 12.711 1.00 61.19 91 LEU A N 1
ATOM 707 C CA . LEU A 1 91 ? 9.171 -11.451 12.641 1.00 61.19 91 LEU A CA 1
ATOM 708 C C . LEU A 1 91 ? 10.125 -11.388 13.860 1.00 61.19 91 LEU A C 1
ATOM 710 O O . LEU A 1 91 ? 10.921 -10.464 13.973 1.00 61.19 91 LEU A O 1
ATOM 714 N N . GLY A 1 92 ? 10.005 -12.316 14.819 1.00 49.56 92 GLY A N 1
ATOM 715 C CA . GLY A 1 92 ? 10.801 -12.392 16.047 1.00 49.56 92 GLY A CA 1
ATOM 716 C C . GLY A 1 92 ? 12.147 -13.100 15.890 1.00 49.56 92 GLY A C 1
ATOM 717 O O . GLY A 1 92 ? 12.844 -13.242 16.880 1.00 49.56 92 GLY A O 1
ATOM 718 N N . GLY A 1 93 ? 12.510 -13.548 14.682 1.00 44.28 93 GLY A N 1
ATOM 719 C CA . GLY A 1 93 ? 13.838 -14.110 14.393 1.00 44.28 93 GLY A CA 1
ATOM 720 C C . GLY A 1 93 ? 14.904 -13.071 14.021 1.00 44.28 93 GLY A C 1
ATOM 721 O O . GLY A 1 93 ? 16.051 -13.435 13.787 1.00 44.28 93 GLY A O 1
ATOM 722 N N . LEU A 1 94 ? 14.538 -11.789 13.943 1.00 44.06 94 LEU A N 1
ATOM 723 C CA . LEU A 1 94 ? 15.489 -10.685 13.848 1.00 44.06 94 LEU A CA 1
ATOM 724 C C . LEU A 1 94 ? 15.676 -10.108 15.249 1.00 44.06 94 LEU A C 1
ATOM 726 O O . LEU A 1 94 ? 15.152 -9.041 15.572 1.00 44.06 94 LEU A O 1
ATOM 730 N N . ASP A 1 95 ? 16.404 -10.852 16.081 1.00 41.00 95 ASP A N 1
ATOM 731 C CA . ASP A 1 95 ? 17.088 -10.288 17.239 1.00 41.00 95 ASP A CA 1
ATOM 732 C C . ASP A 1 95 ? 18.063 -9.231 16.707 1.00 41.00 95 ASP A C 1
ATOM 734 O O . ASP A 1 95 ? 19.204 -9.514 16.338 1.00 41.00 95 ASP A O 1
ATOM 738 N N . TYR A 1 96 ? 17.585 -7.992 16.589 1.00 43.12 96 TYR A N 1
ATOM 739 C CA . TYR A 1 96 ? 18.474 -6.849 16.508 1.00 43.12 96 TYR A CA 1
ATOM 740 C C . TYR A 1 96 ? 19.280 -6.847 17.802 1.00 43.12 96 TYR A C 1
ATOM 742 O O . TYR A 1 96 ? 18.721 -6.657 18.878 1.00 43.12 96 TYR A O 1
ATOM 750 N N . ALA A 1 97 ? 20.566 -7.152 17.636 1.00 37.53 97 ALA A N 1
ATOM 751 C CA . ALA A 1 97 ? 21.660 -7.022 18.582 1.00 37.53 97 ALA A CA 1
ATOM 752 C C . ALA A 1 97 ? 21.314 -6.226 19.853 1.00 37.53 97 ALA A C 1
ATOM 754 O O . ALA A 1 97 ? 20.980 -5.041 19.790 1.00 37.53 97 ALA A O 1
ATOM 755 N N . SER A 1 98 ? 21.455 -6.912 20.989 1.00 38.78 98 SER A N 1
ATOM 756 C CA . SER A 1 98 ? 21.796 -6.311 22.282 1.00 38.78 98 SER A CA 1
ATOM 757 C C . SER A 1 98 ? 22.921 -5.289 22.163 1.00 38.78 98 SER A C 1
ATOM 759 O O . SER A 1 98 ? 23.890 -5.611 21.433 1.00 38.78 98 SER A O 1
#